Protein AF-A0A2N7XT07-F1 (afdb_monomer_lite)

Secondary structure (DSSP, 8-state):
-HHHHHHTTTPPP----EEEEEE-TTT--EEEEEETTS-EEE-S------GGG-TTTTTTT-------TTT-------------

Structure (mmCIF, N/CA/C/O backbone):
data_AF-A0A2N7XT07-F1
#
_entry.id   AF-A0A2N7XT07-F1
#
loop_
_atom_site.group_PDB
_atom_site.id
_atom_site.type_symbol
_atom_site.label_atom_id
_atom_site.label_alt_id
_atom_site.label_comp_id
_atom_site.label_asym_id
_atom_site.label_entity_id
_atom_site.label_seq_id
_atom_site.pdbx_PDB_ins_code
_atom_site.Cartn_x
_atom_site.Cartn_y
_atom_site.Cartn_z
_atom_site.occupancy
_atom_site.B_iso_or_equiv
_atom_site.auth_seq_id
_atom_site.auth_comp_id
_atom_site.auth_asym_id
_atom_site.auth_atom_id
_atom_site.pdbx_PDB_model_num
ATOM 1 N N . PHE A 1 1 ? -6.729 -8.075 -17.334 1.00 96.00 1 PHE A N 1
ATOM 2 C CA . PHE A 1 1 ? -6.992 -9.514 -17.140 1.00 96.00 1 PHE A CA 1
ATOM 3 C C . PHE A 1 1 ? -7.249 -9.861 -15.671 1.00 96.00 1 PHE A C 1
ATOM 5 O O . PHE A 1 1 ? -8.408 -10.049 -15.331 1.00 96.00 1 PHE A O 1
ATOM 12 N N . LEU A 1 2 ? -6.235 -9.872 -14.786 1.00 98.00 2 LEU A N 1
ATOM 13 C CA . LEU A 1 2 ? -6.387 -10.377 -13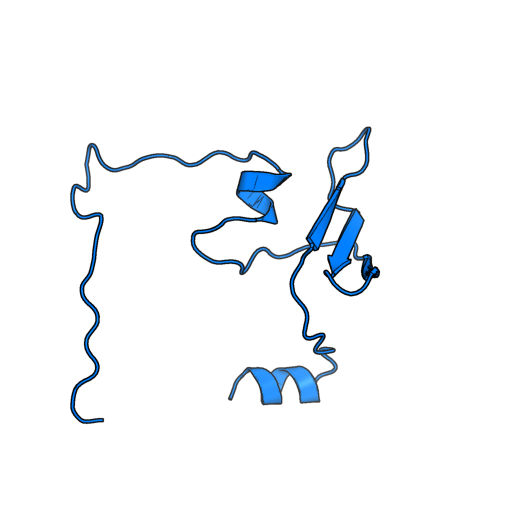.404 1.00 98.00 2 LEU A CA 1
ATOM 14 C C . LEU A 1 2 ? -7.488 -9.688 -12.581 1.00 98.00 2 LEU A C 1
ATOM 16 O O . LEU A 1 2 ? -8.183 -10.363 -11.835 1.00 98.00 2 LEU A O 1
ATOM 20 N N . ARG A 1 3 ? -7.729 -8.385 -12.787 1.00 96.88 3 ARG A N 1
ATOM 21 C CA . ARG A 1 3 ? -8.867 -7.677 -12.170 1.00 96.88 3 ARG A CA 1
ATOM 22 C C . ARG A 1 3 ? -10.203 -8.393 -12.413 1.00 96.88 3 ARG A C 1
ATOM 24 O O . ARG A 1 3 ? -10.869 -8.775 -11.463 1.00 96.88 3 ARG A O 1
ATOM 31 N N . GLN A 1 4 ? -10.556 -8.610 -13.681 1.00 97.75 4 GLN A N 1
ATOM 32 C CA . GLN A 1 4 ? -11.822 -9.249 -14.066 1.00 97.75 4 GLN A CA 1
ATOM 33 C C . GLN A 1 4 ? -11.902 -10.691 -13.552 1.00 97.75 4 GLN A C 1
ATOM 35 O O . GLN A 1 4 ? -12.959 -11.144 -13.124 1.00 97.75 4 GLN A O 1
ATOM 40 N N . PHE A 1 5 ? -10.773 -11.408 -13.571 1.00 98.38 5 PHE A N 1
ATOM 41 C CA . PHE A 1 5 ? -10.681 -12.765 -13.036 1.00 98.38 5 PHE A CA 1
ATOM 42 C C . PHE A 1 5 ? -11.008 -12.825 -11.534 1.00 98.38 5 PHE A C 1
ATOM 44 O O . PHE A 1 5 ? -11.692 -13.757 -11.102 1.00 98.38 5 PHE A O 1
ATOM 51 N N . SER A 1 6 ? -10.532 -11.849 -10.757 1.00 98.31 6 SER A N 1
ATOM 52 C CA . SER A 1 6 ? -10.742 -11.764 -9.309 1.00 98.31 6 SER A CA 1
ATOM 53 C C . SER A 1 6 ? -12.134 -11.250 -8.941 1.00 98.31 6 SER A C 1
ATOM 55 O O . SER A 1 6 ? -12.770 -11.816 -8.056 1.00 98.31 6 SER A O 1
ATOM 57 N N . GLU A 1 7 ? -12.643 -10.232 -9.642 1.00 98.19 7 GLU A N 1
ATOM 58 C CA . GLU A 1 7 ? -14.010 -9.718 -9.443 1.00 98.19 7 GLU A CA 1
ATOM 59 C C . GLU A 1 7 ? -15.050 -10.831 -9.661 1.00 98.19 7 GLU A C 1
ATOM 61 O O . GLU A 1 7 ? -15.950 -11.013 -8.845 1.00 98.19 7 GLU A O 1
ATOM 66 N N . ALA A 1 8 ? -14.860 -11.676 -10.683 1.00 98.31 8 ALA A N 1
ATOM 67 C CA . ALA A 1 8 ? -15.710 -12.845 -10.936 1.00 98.31 8 ALA A CA 1
ATOM 68 C C . ALA A 1 8 ? -15.658 -13.924 -9.830 1.00 98.31 8 ALA A C 1
ATOM 70 O O . ALA A 1 8 ? -16.480 -14.837 -9.828 1.00 98.31 8 ALA A O 1
ATOM 71 N N . ARG A 1 9 ? -14.695 -13.845 -8.905 1.00 98.44 9 ARG A N 1
ATOM 72 C CA . ARG A 1 9 ? -14.524 -14.756 -7.758 1.00 98.44 9 ARG A CA 1
ATOM 73 C C . ARG A 1 9 ? -14.912 -14.116 -6.426 1.00 98.44 9 ARG A C 1
ATOM 75 O O . ARG A 1 9 ? -14.600 -14.669 -5.378 1.00 98.44 9 ARG A O 1
ATOM 82 N N . GLY A 1 10 ? -15.598 -12.976 -6.467 1.00 98.31 10 GLY A N 1
ATOM 83 C CA . GLY A 1 10 ? -16.139 -12.324 -5.277 1.00 98.31 10 GLY A CA 1
ATOM 84 C C . GLY A 1 10 ? -15.239 -11.251 -4.670 1.00 98.31 10 GLY A C 1
ATOM 85 O O . GLY A 1 10 ? -15.548 -10.762 -3.589 1.00 98.31 10 GLY A O 1
ATOM 86 N N . VAL A 1 11 ? -14.155 -10.842 -5.342 1.00 98.25 11 VAL A N 1
ATOM 87 C CA . VAL A 1 11 ? -13.418 -9.645 -4.916 1.00 98.25 11 VAL A CA 1
ATOM 88 C C . VAL A 1 11 ? -14.254 -8.404 -5.212 1.00 98.25 11 VAL A C 1
ATOM 90 O O . VAL A 1 11 ? -14.580 -8.122 -6.365 1.00 98.25 11 VAL A O 1
ATOM 93 N N . THR A 1 12 ? -14.552 -7.626 -4.176 1.00 97.94 12 THR A N 1
ATOM 94 C CA . THR A 1 12 ? -15.219 -6.330 -4.318 1.00 97.94 12 THR A CA 1
ATOM 95 C C . THR A 1 12 ? -14.206 -5.259 -4.696 1.00 97.94 12 THR A C 1
ATOM 97 O O . THR A 1 12 ? -13.245 -5.006 -3.969 1.00 97.94 12 THR A O 1
ATOM 100 N N . ARG A 1 13 ? -14.436 -4.582 -5.823 1.00 97.31 13 ARG A N 1
ATOM 101 C CA . ARG A 1 13 ? -13.652 -3.408 -6.206 1.00 97.31 13 ARG A CA 1
ATOM 102 C C . ARG A 1 13 ? -14.259 -2.149 -5.607 1.00 97.31 13 ARG A C 1
ATOM 104 O O . ARG A 1 13 ? -15.413 -1.821 -5.868 1.00 97.31 13 ARG A O 1
ATOM 111 N N . VAL A 1 14 ? -13.432 -1.406 -4.885 1.00 97.44 14 VAL A N 1
ATOM 112 C CA . VAL A 1 14 ? -13.755 -0.066 -4.397 1.00 97.44 14 VAL A CA 1
ATOM 113 C C . VAL A 1 14 ? -12.755 0.902 -5.012 1.00 97.44 14 VAL A C 1
ATOM 115 O O . VAL A 1 14 ? -11.555 0.798 -4.775 1.00 97.44 14 VAL A O 1
ATOM 118 N N . GLU A 1 15 ? -13.236 1.828 -5.839 1.00 97.38 15 GLU A N 1
ATOM 119 C CA . GLU A 1 15 ? -12.406 2.931 -6.327 1.00 97.38 15 GLU A CA 1
ATOM 120 C C . GLU A 1 15 ? -12.496 4.116 -5.380 1.00 97.38 15 GLU A C 1
ATOM 122 O O . GLU A 1 15 ? -13.590 4.560 -5.034 1.00 97.38 15 GLU A O 1
ATOM 127 N N . GLY A 1 16 ? -11.339 4.640 -4.995 1.00 96.81 16 GLY A N 1
ATOM 128 C CA . GLY A 1 16 ? -11.219 5.829 -4.170 1.00 96.81 16 GLY A CA 1
ATOM 129 C C . GLY A 1 16 ? -9.768 6.078 -3.789 1.00 96.81 16 GLY A C 1
ATOM 130 O O . GLY A 1 16 ? -8.917 5.192 -3.876 1.00 96.81 16 GLY A O 1
ATOM 131 N N . LYS A 1 17 ? -9.476 7.309 -3.378 1.00 97.62 17 LYS A N 1
ATOM 132 C CA . LYS A 1 17 ? -8.179 7.665 -2.807 1.00 97.62 17 LYS A CA 1
ATOM 133 C C . LYS A 1 17 ? -8.258 7.481 -1.298 1.00 97.62 17 LYS A C 1
ATOM 135 O O . LYS A 1 17 ? -9.178 8.013 -0.694 1.00 97.62 17 LYS A O 1
ATOM 140 N N . ILE A 1 18 ? -7.295 6.788 -0.697 1.00 97.94 18 ILE A N 1
ATOM 141 C CA . ILE A 1 18 ? -7.175 6.738 0.766 1.00 97.94 18 ILE A CA 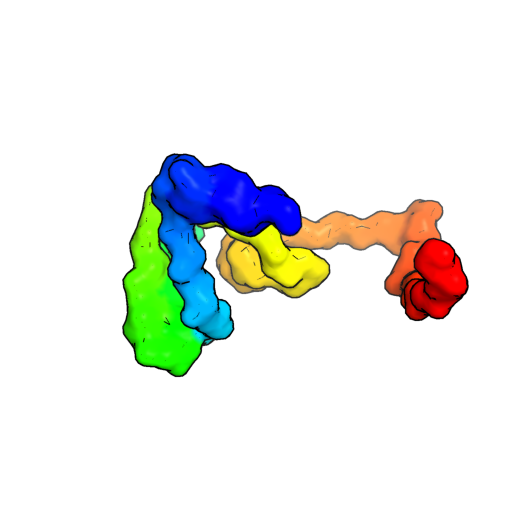1
ATOM 142 C C . ILE A 1 18 ? -6.809 8.143 1.261 1.00 97.94 18 ILE A C 1
ATOM 144 O O . ILE A 1 18 ? -5.802 8.714 0.825 1.00 97.94 18 ILE A O 1
ATOM 148 N N . GLY A 1 19 ? -7.664 8.702 2.113 1.00 97.50 19 GLY A N 1
ATOM 149 C CA . GLY A 1 19 ? -7.471 9.981 2.790 1.00 97.50 19 GLY A CA 1
ATOM 150 C C . GLY A 1 19 ? -6.774 9.808 4.137 1.00 97.50 19 GLY A C 1
ATOM 151 O O . GLY A 1 19 ? -5.817 10.528 4.409 1.00 97.50 19 GLY A O 1
ATOM 152 N N . GLN A 1 20 ? -7.200 8.820 4.928 1.00 98.19 20 GLN A N 1
ATOM 153 C CA . GLN A 1 20 ? -6.656 8.542 6.258 1.00 98.19 20 GLN A CA 1
ATOM 154 C C . GLN A 1 20 ? -6.577 7.034 6.533 1.00 98.19 20 GLN A C 1
ATOM 156 O O . GLN A 1 20 ? -7.377 6.248 6.024 1.00 98.19 20 GLN A O 1
ATOM 161 N N . VAL A 1 21 ? -5.590 6.639 7.339 1.00 98.38 21 VAL A N 1
ATOM 162 C CA . VAL A 1 21 ? -5.443 5.285 7.884 1.00 98.38 21 VAL A CA 1
ATOM 163 C C . VAL A 1 21 ? -5.679 5.367 9.388 1.00 98.38 21 VAL A C 1
ATOM 165 O O . VAL A 1 21 ? -5.111 6.235 10.050 1.00 98.38 21 VAL A O 1
ATOM 168 N N . HIS A 1 22 ? -6.534 4.496 9.914 1.00 98.31 22 HIS A N 1
ATOM 169 C CA . HIS A 1 22 ? -6.897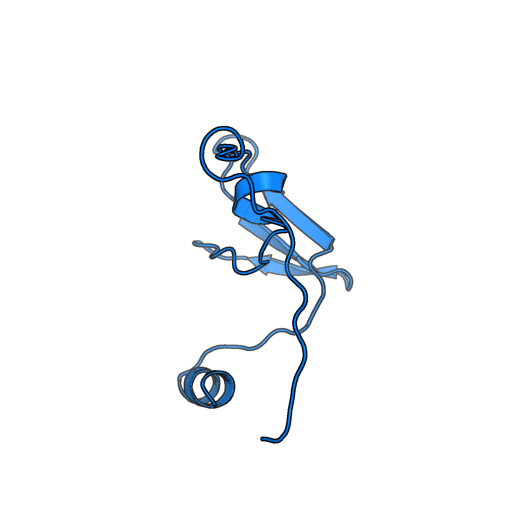 4.460 11.329 1.00 98.31 22 HIS A CA 1
ATOM 170 C C . HIS A 1 22 ? -6.178 3.299 12.012 1.00 98.31 22 HIS A C 1
ATOM 172 O O . HIS A 1 22 ? -6.320 2.152 11.584 1.00 98.31 22 HIS A O 1
ATOM 178 N N . GLN A 1 23 ? -5.405 3.608 13.056 1.00 98.12 23 GLN A N 1
ATOM 179 C CA . GLN A 1 23 ? -4.705 2.621 13.876 1.00 98.12 23 GLN A CA 1
ATOM 180 C C . GLN A 1 23 ? -5.348 2.504 15.254 1.00 98.12 23 GLN A C 1
ATOM 182 O O . GLN A 1 23 ? -5.672 3.516 15.879 1.00 98.12 23 GLN A O 1
ATOM 187 N N . HIS A 1 24 ? -5.448 1.274 15.749 1.00 97.50 24 HIS A N 1
ATOM 188 C CA . HIS A 1 24 ? -5.831 0.999 17.121 1.00 97.50 24 HIS A CA 1
ATOM 189 C C . HIS A 1 24 ? -4.794 1.643 18.062 1.00 97.50 24 HIS A C 1
ATOM 191 O O . HIS A 1 24 ? -3.601 1.342 17.949 1.00 97.50 24 HIS A O 1
ATOM 197 N N . PRO A 1 25 ? -5.209 2.480 19.029 1.00 96.25 25 PRO A N 1
ATOM 198 C CA . PRO A 1 25 ? -4.288 3.280 19.840 1.00 96.25 25 PRO A CA 1
ATOM 199 C C . PRO A 1 25 ? -3.355 2.444 20.729 1.00 96.25 25 PRO A C 1
ATOM 201 O O . PRO A 1 25 ? -2.237 2.864 21.004 1.00 96.25 25 PRO A O 1
ATOM 204 N N . GLU A 1 26 ? -3.803 1.269 21.179 1.00 97.00 26 GLU A N 1
ATOM 205 C CA . GLU A 1 26 ? -3.002 0.395 22.052 1.00 97.00 26 GLU A CA 1
ATOM 206 C C . GLU A 1 26 ? -2.132 -0.624 21.298 1.00 97.00 26 GLU A C 1
ATOM 208 O O . GLU A 1 26 ? -0.964 -0.796 21.635 1.00 97.00 26 GLU A O 1
ATOM 213 N N . THR A 1 27 ? -2.674 -1.318 20.289 1.00 97.06 27 THR A N 1
ATOM 214 C CA . THR A 1 27 ? -1.949 -2.386 19.574 1.00 97.06 27 THR A CA 1
ATOM 215 C C . THR A 1 27 ? -1.143 -1.874 18.382 1.00 97.06 27 THR A C 1
ATOM 217 O O . THR A 1 27 ? -0.224 -2.553 17.930 1.00 97.06 27 THR A O 1
ATOM 220 N N . GLY A 1 28 ? -1.494 -0.702 17.842 1.00 96.62 28 GLY A N 1
ATOM 221 C CA . GLY A 1 28 ? -0.911 -0.145 16.621 1.00 96.62 28 GLY A CA 1
ATOM 222 C C . GLY A 1 28 ? -1.405 -0.792 15.322 1.00 96.62 28 GLY A C 1
ATOM 223 O O . GLY A 1 28 ? -0.965 -0.386 14.244 1.00 96.62 28 GLY A O 1
ATOM 224 N N . PHE A 1 29 ? -2.316 -1.772 15.385 1.00 97.88 29 PHE A N 1
ATOM 225 C CA . PHE A 1 29 ? -2.878 -2.408 14.191 1.00 97.88 29 PHE A CA 1
ATOM 226 C C . PHE A 1 29 ? -3.744 -1.443 13.393 1.00 97.88 29 PHE A C 1
ATOM 228 O O . PHE A 1 29 ? -4.434 -0.603 13.957 1.00 97.88 29 PHE A O 1
ATOM 235 N N . ILE A 1 30 ? -3.727 -1.586 12.070 1.00 98.38 30 ILE A N 1
ATOM 236 C CA . ILE A 1 30 ? -4.662 -0.865 11.207 1.00 98.38 30 ILE A CA 1
ATOM 237 C C . ILE A 1 30 ? -6.041 -1.495 11.393 1.00 98.38 30 ILE A C 1
ATOM 239 O O . ILE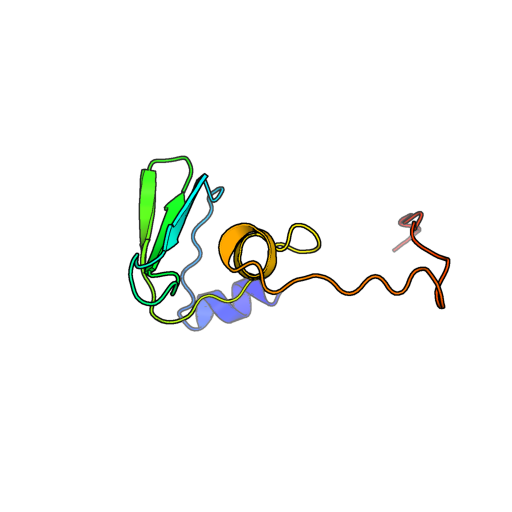 A 1 30 ? -6.175 -2.709 11.283 1.00 98.38 30 ILE A O 1
ATOM 243 N N . GLU A 1 31 ? -7.049 -0.668 11.653 1.00 98.06 31 GLU A N 1
ATOM 244 C CA . GLU A 1 31 ? -8.443 -1.104 11.813 1.00 98.06 31 GLU A CA 1
ATOM 245 C C . GLU A 1 31 ? -9.302 -0.707 10.613 1.00 98.06 31 GLU A C 1
ATOM 247 O O . GLU A 1 31 ? -10.270 -1.386 10.269 1.00 98.06 31 GLU A O 1
ATOM 252 N N . ALA A 1 32 ? -8.973 0.421 9.975 1.00 98.50 32 ALA A N 1
ATOM 253 C CA . ALA A 1 32 ? -9.742 0.927 8.850 1.00 98.50 32 ALA A CA 1
ATOM 254 C C . ALA A 1 32 ? -8.953 1.866 7.934 1.00 98.50 32 ALA A C 1
ATOM 256 O O . ALA A 1 32 ? -8.023 2.564 8.345 1.00 98.50 32 ALA A O 1
ATOM 257 N N . LEU A 1 33 ? -9.419 1.952 6.691 1.00 98.50 33 LEU A N 1
ATOM 258 C CA . LEU A 1 33 ? -9.055 2.978 5.723 1.00 98.50 33 LEU A CA 1
ATOM 259 C C . LEU A 1 33 ? -10.243 3.914 5.527 1.00 98.50 33 LEU A C 1
ATOM 261 O O . LEU A 1 33 ? -11.354 3.465 5.248 1.00 98.50 33 LEU A O 1
ATOM 265 N N . GLU A 1 34 ? -10.010 5.213 5.614 1.00 98.50 34 GLU A N 1
ATOM 266 C CA . GLU A 1 34 ? -10.989 6.222 5.232 1.00 98.50 34 GLU A CA 1
ATOM 267 C C . GLU A 1 34 ? -10.626 6.779 3.860 1.00 98.50 34 GLU A C 1
ATOM 269 O O . GLU A 1 34 ? -9.520 7.280 3.624 1.00 98.50 34 GLU A O 1
ATOM 274 N N . LEU A 1 35 ? -11.555 6.648 2.921 1.00 98.31 35 LEU A N 1
ATOM 275 C CA . LEU A 1 35 ? -11.424 7.197 1.584 1.00 98.31 35 LEU A CA 1
ATOM 276 C C . LEU A 1 35 ? -11.704 8.702 1.611 1.00 98.31 35 LEU A C 1
ATOM 278 O O . LEU A 1 35 ? -12.437 9.204 2.454 1.00 98.31 35 LEU A O 1
ATOM 282 N N . ALA A 1 36 ? -11.150 9.435 0.650 1.00 98.19 36 ALA A N 1
ATOM 283 C CA . ALA A 1 36 ? -11.280 10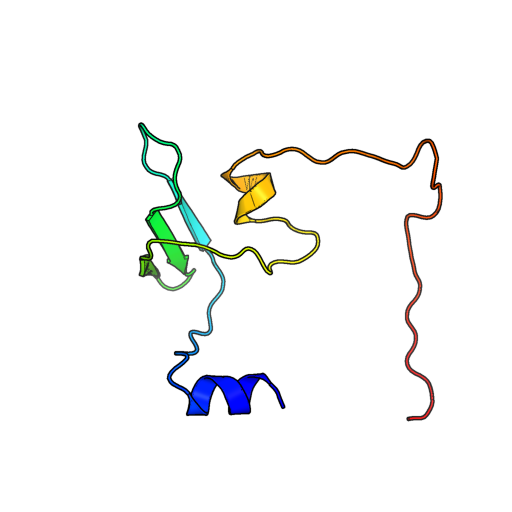.890 0.557 1.00 98.19 36 ALA A CA 1
ATOM 284 C C . ALA A 1 36 ? -12.731 11.381 0.378 1.00 98.19 36 ALA A C 1
ATOM 286 O O . ALA A 1 36 ? -12.994 12.570 0.518 1.00 98.19 36 ALA A O 1
ATOM 287 N N . ASP A 1 37 ? -13.660 10.483 0.047 1.00 97.50 37 ASP A N 1
ATOM 288 C CA . ASP A 1 37 ? -15.098 10.753 -0.021 1.00 97.50 37 ASP A CA 1
ATOM 289 C C . ASP A 1 37 ? -15.862 10.352 1.255 1.00 97.50 37 ASP A C 1
ATOM 291 O O . ASP A 1 37 ? -17.091 10.315 1.253 1.00 97.50 37 ASP A O 1
ATOM 295 N N . GLY A 1 38 ? -15.145 10.057 2.342 1.00 97.50 38 GLY A N 1
ATOM 296 C CA . GLY A 1 38 ? -15.692 9.747 3.664 1.00 97.50 38 GLY A CA 1
ATOM 297 C C . GLY A 1 38 ? -16.109 8.289 3.860 1.00 97.50 38 GLY A C 1
ATOM 298 O O . GLY A 1 38 ? -16.536 7.916 4.952 1.00 97.50 38 GLY A O 1
ATOM 299 N N . ARG A 1 39 ? -15.998 7.428 2.840 1.00 98.19 39 ARG A N 1
ATOM 300 C CA . ARG A 1 39 ? -16.279 5.994 3.009 1.00 98.19 39 ARG A CA 1
ATOM 301 C C . ARG A 1 39 ? -15.208 5.341 3.880 1.00 98.19 39 ARG A C 1
ATOM 303 O O . ARG A 1 39 ? -14.020 5.457 3.590 1.00 98.19 39 ARG A O 1
ATOM 310 N N . ARG A 1 40 ? -15.639 4.592 4.897 1.00 98.25 40 ARG A N 1
ATOM 311 C CA . ARG A 1 40 ? -14.767 3.799 5.773 1.00 98.25 40 ARG A CA 1
ATOM 312 C C . ARG A 1 40 ? -14.759 2.335 5.337 1.00 98.25 40 ARG A C 1
ATOM 314 O O . ARG A 1 40 ? -15.819 1.753 5.123 1.00 98.25 40 ARG A O 1
ATOM 321 N N . ILE A 1 41 ? -13.568 1.761 5.206 1.00 98.31 41 ILE A N 1
ATOM 322 C CA . ILE A 1 41 ? -13.331 0.360 4.856 1.00 98.31 41 ILE A CA 1
ATOM 323 C C . ILE A 1 41 ? -12.595 -0.301 6.016 1.00 98.31 41 ILE A C 1
ATOM 325 O O . ILE A 1 41 ? -11.436 0.019 6.272 1.00 98.31 41 ILE A O 1
ATOM 329 N N . GLU A 1 42 ? -13.277 -1.201 6.713 1.00 98.25 42 GLU A N 1
ATOM 330 C CA . GLU A 1 42 ? -12.728 -1.986 7.823 1.00 98.25 42 GLU A CA 1
ATOM 331 C C . GLU A 1 42 ? -12.215 -3.338 7.320 1.00 98.25 42 GLU A C 1
ATOM 333 O O . GLU A 1 42 ? -12.624 -3.819 6.258 1.00 98.25 42 GLU A O 1
ATOM 338 N N . GLY A 1 43 ? -11.311 -3.953 8.076 1.00 97.06 43 GLY A N 1
ATOM 339 C CA . GLY A 1 43 ? -10.795 -5.279 7.764 1.00 97.06 43 GLY A CA 1
ATOM 340 C C . GLY A 1 43 ? -9.842 -5.794 8.833 1.00 97.06 43 GLY A C 1
ATOM 341 O O . GLY A 1 43 ? -9.308 -5.024 9.622 1.00 97.06 43 GLY A O 1
ATOM 342 N N . ASP A 1 44 ? -9.617 -7.105 8.826 1.00 97.75 44 ASP A N 1
ATOM 343 C CA . ASP A 1 44 ? -8.720 -7.764 9.783 1.00 97.75 44 ASP A CA 1
ATOM 344 C C . ASP A 1 44 ? -7.261 -7.800 9.296 1.00 97.75 44 ASP A C 1
ATOM 346 O O . ASP A 1 44 ? -6.325 -7.927 10.083 1.00 97.75 44 ASP A O 1
ATOM 350 N N . LEU A 1 45 ? -7.059 -7.715 7.975 1.00 97.94 45 LEU A N 1
ATOM 351 C CA . LEU A 1 45 ? -5.752 -7.740 7.326 1.00 97.94 45 LEU A CA 1
ATOM 352 C C . LEU A 1 45 ? -5.711 -6.740 6.173 1.00 97.94 45 LEU A C 1
ATOM 354 O O . LEU A 1 45 ? -6.562 -6.757 5.282 1.00 97.94 45 LEU A O 1
ATOM 358 N N . PHE A 1 46 ? -4.654 -5.933 6.147 1.00 98.38 46 PHE A N 1
ATOM 359 C CA . PHE A 1 46 ? -4.399 -4.957 5.097 1.00 98.38 46 PHE A CA 1
ATOM 360 C C . PHE A 1 46 ? -3.125 -5.324 4.336 1.00 98.38 46 PHE A C 1
ATOM 362 O O . PHE A 1 46 ? -2.075 -5.551 4.933 1.00 98.38 46 PHE A O 1
ATOM 369 N N . ILE A 1 47 ? -3.218 -5.369 3.006 1.00 98.25 47 ILE A N 1
ATOM 370 C CA . ILE A 1 47 ? -2.086 -5.649 2.115 1.00 98.25 47 ILE A CA 1
ATOM 371 C C . ILE A 1 47 ? -1.693 -4.344 1.421 1.00 98.25 47 ILE A C 1
ATOM 373 O O . ILE A 1 47 ? -2.480 -3.778 0.659 1.00 98.25 47 ILE A O 1
ATOM 377 N N . ASP A 1 48 ? -0.475 -3.861 1.674 1.00 98.25 48 ASP A N 1
ATOM 378 C CA . ASP A 1 48 ? 0.018 -2.622 1.074 1.00 98.25 48 ASP A CA 1
ATOM 379 C C . ASP A 1 48 ? 0.511 -2.854 -0.361 1.00 98.25 48 ASP A C 1
ATOM 381 O O . ASP A 1 48 ? 1.579 -3.413 -0.602 1.00 98.25 48 ASP A O 1
ATOM 385 N N . CYS A 1 49 ? -0.282 -2.410 -1.335 1.00 97.44 49 CYS A N 1
ATOM 386 C CA . CYS A 1 49 ? 0.090 -2.388 -2.751 1.00 97.44 49 CYS A CA 1
ATOM 387 C C . CYS A 1 49 ? 0.229 -0.954 -3.289 1.00 97.44 49 CYS A C 1
ATOM 389 O O . CYS A 1 49 ? 0.002 -0.708 -4.474 1.00 97.44 49 CYS A O 1
ATOM 391 N N . THR A 1 50 ? 0.584 0.015 -2.438 1.00 97.44 50 THR A N 1
ATOM 392 C CA . THR A 1 50 ? 0.677 1.439 -2.818 1.00 97.44 50 THR A CA 1
ATOM 393 C C . THR A 1 50 ? 1.986 1.826 -3.518 1.00 97.44 50 THR A C 1
ATOM 395 O O . THR A 1 50 ? 2.210 2.998 -3.832 1.00 97.44 50 THR A O 1
ATOM 398 N N . GLY A 1 51 ? 2.834 0.839 -3.822 1.00 96.75 51 GLY A N 1
ATOM 399 C CA . GLY A 1 51 ? 4.119 1.021 -4.495 1.00 96.75 51 GLY A CA 1
ATOM 400 C C . GLY A 1 51 ? 5.143 1.709 -3.594 1.00 96.75 51 GLY A C 1
ATOM 401 O O . GLY A 1 51 ? 5.079 1.591 -2.374 1.00 96.75 51 GLY A O 1
ATOM 402 N N . PHE A 1 52 ? 6.061 2.477 -4.189 1.00 95.75 52 PHE A N 1
ATOM 403 C CA . PHE A 1 52 ? 7.134 3.178 -3.462 1.00 95.75 52 PHE A CA 1
ATOM 404 C C . PHE A 1 52 ? 6.653 4.120 -2.353 1.00 95.75 52 PHE A C 1
ATOM 406 O O . PHE A 1 52 ? 7.451 4.537 -1.522 1.00 95.75 52 PHE A O 1
ATOM 413 N N . ARG A 1 53 ? 5.365 4.481 -2.334 1.00 95.75 53 ARG A N 1
ATOM 414 C CA . ARG A 1 53 ? 4.796 5.299 -1.265 1.00 95.75 53 ARG A CA 1
ATOM 415 C C . ARG A 1 53 ? 4.808 4.581 0.088 1.00 95.75 53 ARG A C 1
ATOM 417 O O . ARG A 1 53 ? 4.922 5.274 1.093 1.00 95.75 53 ARG A O 1
ATOM 424 N N . GLY A 1 54 ? 4.644 3.253 0.109 1.00 96.88 54 GLY A N 1
ATOM 425 C CA . GLY A 1 54 ? 4.570 2.461 1.343 1.00 96.88 54 GLY A CA 1
ATOM 426 C C . GLY A 1 54 ? 3.569 3.030 2.354 1.00 96.88 54 GLY A C 1
ATOM 427 O O . GLY A 1 54 ? 3.919 3.257 3.507 1.00 96.88 54 GLY A O 1
ATOM 428 N N . LEU A 1 55 ? 2.353 3.367 1.913 1.00 97.75 55 LEU A N 1
ATOM 429 C CA . LEU A 1 55 ? 1.386 4.133 2.708 1.00 97.75 55 LEU A CA 1
ATOM 430 C C . LEU A 1 55 ? 1.040 3.470 4.049 1.00 97.75 55 LEU A C 1
ATOM 432 O O . LEU A 1 55 ? 0.893 4.157 5.058 1.00 97.75 55 LEU A O 1
ATOM 436 N N . LEU A 1 56 ? 0.863 2.153 4.060 1.00 98.31 56 LEU A N 1
ATOM 437 C CA . LEU A 1 56 ? 0.495 1.419 5.263 1.00 98.31 56 LEU A CA 1
ATOM 438 C C . LEU A 1 56 ? 1.753 0.967 5.996 1.00 98.31 56 LEU A C 1
ATOM 440 O O . LEU A 1 56 ? 1.919 1.269 7.171 1.00 98.31 56 LEU A O 1
ATOM 444 N N . ILE A 1 57 ? 2.659 0.275 5.306 1.00 97.94 57 ILE A N 1
ATOM 445 C CA . ILE A 1 57 ? 3.789 -0.380 5.973 1.00 97.94 57 ILE A CA 1
ATOM 446 C C . ILE A 1 57 ? 4.850 0.610 6.466 1.00 97.94 57 ILE A C 1
ATOM 448 O O . ILE A 1 57 ? 5.362 0.462 7.571 1.00 97.94 57 ILE A O 1
ATOM 452 N N . GLU A 1 58 ? 5.137 1.648 5.685 1.00 96.69 58 GLU A N 1
ATOM 453 C CA . GLU A 1 58 ? 6.181 2.615 6.017 1.00 96.69 58 GLU A CA 1
ATOM 454 C C . GLU A 1 58 ? 5.585 3.863 6.664 1.00 96.69 58 GLU A C 1
ATOM 456 O O . GLU A 1 58 ? 5.920 4.199 7.793 1.00 96.69 58 GLU A O 1
ATOM 461 N N . GLN A 1 59 ? 4.643 4.539 5.998 1.00 96.62 59 GLN A N 1
ATOM 462 C CA . GLN A 1 59 ? 4.123 5.821 6.493 1.00 96.62 59 GLN A CA 1
ATOM 463 C C . GLN A 1 59 ? 3.241 5.668 7.735 1.00 96.62 59 GLN A C 1
ATOM 465 O O . GLN A 1 59 ? 3.240 6.553 8.586 1.00 96.62 59 GLN A O 1
ATOM 470 N N . THR A 1 60 ? 2.488 4.573 7.845 1.00 97.50 60 THR A N 1
ATOM 471 C CA . THR A 1 60 ? 1.583 4.348 8.984 1.00 97.50 60 THR A CA 1
ATOM 472 C C . THR A 1 60 ? 2.254 3.496 10.060 1.00 97.50 60 THR A C 1
ATOM 474 O O . THR A 1 60 ? 2.334 3.904 11.213 1.00 97.50 60 THR A O 1
ATOM 477 N N . LEU A 1 61 ? 2.775 2.324 9.689 1.00 97.50 61 LEU A N 1
ATOM 478 C CA . LEU A 1 61 ? 3.332 1.354 10.636 1.00 97.50 61 LEU A CA 1
ATOM 479 C C . LEU A 1 61 ? 4.813 1.580 10.969 1.00 97.50 61 LEU A C 1
ATOM 481 O O . LEU A 1 61 ? 5.302 0.955 11.905 1.00 97.50 61 LEU A O 1
ATOM 485 N N . GLN A 1 62 ? 5.510 2.476 10.258 1.00 96.62 62 GLN A N 1
ATOM 486 C CA . GLN A 1 62 ? 6.905 2.843 10.536 1.00 96.62 62 GLN A CA 1
ATOM 487 C C . GLN A 1 62 ? 7.846 1.626 10.581 1.00 96.62 62 GLN A C 1
ATOM 48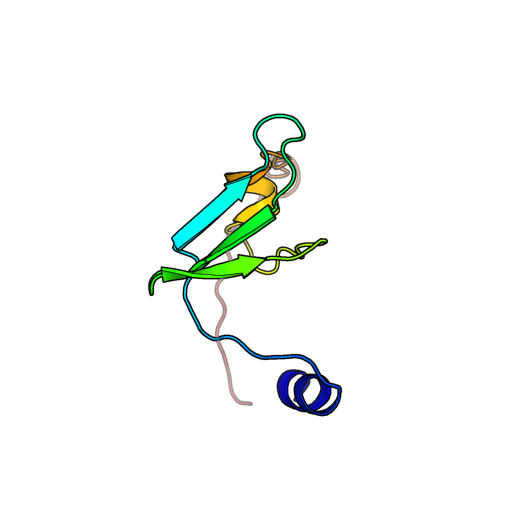9 O O . GLN A 1 62 ? 8.736 1.550 11.427 1.00 96.62 62 GLN A O 1
ATOM 494 N N . ALA A 1 63 ? 7.639 0.656 9.681 1.00 95.94 63 ALA A N 1
ATOM 495 C CA . ALA A 1 63 ? 8.450 -0.562 9.629 1.00 95.94 63 ALA A CA 1
ATOM 496 C C . ALA A 1 63 ? 9.927 -0.289 9.285 1.00 95.94 63 ALA A C 1
ATOM 498 O O . ALA A 1 63 ? 10.799 -1.080 9.648 1.00 95.94 63 ALA A O 1
ATOM 499 N N . GLY A 1 64 ? 10.203 0.840 8.634 1.00 93.69 64 GLY A N 1
ATOM 500 C CA . GLY A 1 64 ? 11.527 1.289 8.251 1.00 93.69 64 GLY A CA 1
ATOM 501 C C . GLY A 1 64 ? 11.912 0.820 6.850 1.00 93.69 64 GLY A C 1
ATOM 502 O O . GLY A 1 64 ? 11.544 -0.262 6.386 1.00 93.69 64 GLY A O 1
ATOM 503 N N . TYR A 1 65 ? 12.731 1.639 6.197 1.00 95.38 65 TYR A N 1
ATOM 504 C CA . TYR A 1 65 ? 13.341 1.341 4.910 1.00 95.38 65 TYR A CA 1
ATOM 505 C C . TYR A 1 65 ? 14.859 1.212 5.051 1.00 95.38 65 TYR A C 1
ATOM 507 O O . TYR A 1 65 ? 15.529 2.119 5.550 1.00 95.38 65 TYR A O 1
ATOM 515 N N . GLU A 1 66 ? 15.416 0.099 4.577 1.00 95.44 66 GLU A N 1
ATOM 516 C CA . GLU A 1 66 ? 16.864 -0.092 4.529 1.00 95.44 66 GLU A CA 1
ATOM 517 C C . GLU A 1 66 ? 17.429 0.464 3.217 1.00 95.44 66 GLU A C 1
ATOM 519 O O . GLU A 1 66 ? 17.134 -0.030 2.127 1.00 95.44 66 GLU A O 1
ATOM 524 N N . ASP A 1 67 ? 18.265 1.499 3.313 1.00 95.62 67 ASP A N 1
ATOM 525 C CA . ASP A 1 67 ? 18.907 2.093 2.144 1.00 95.62 67 ASP A CA 1
ATOM 526 C C . ASP A 1 67 ? 20.134 1.289 1.699 1.00 95.62 67 ASP A C 1
ATOM 528 O O . ASP A 1 67 ? 21.153 1.215 2.385 1.00 95.62 67 ASP A O 1
ATOM 532 N N . TRP A 1 68 ? 20.046 0.713 0.502 1.00 97.44 68 TRP A N 1
ATOM 533 C CA . TRP A 1 68 ? 21.118 -0.077 -0.103 1.00 97.44 68 TRP A CA 1
ATOM 534 C C . TRP A 1 68 ? 22.013 0.742 -1.043 1.00 97.44 68 TRP A C 1
ATOM 536 O O . TRP A 1 68 ? 22.873 0.172 -1.718 1.00 97.44 68 TRP A O 1
ATOM 546 N N . SER A 1 69 ? 21.869 2.073 -1.082 1.00 97.31 69 SER A N 1
ATOM 547 C CA . SER A 1 69 ? 22.636 2.958 -1.976 1.00 97.31 69 SER A CA 1
ATOM 548 C C . SER A 1 69 ? 24.156 2.853 -1.802 1.00 97.31 69 SER A C 1
ATOM 550 O O . SER A 1 69 ? 24.899 3.146 -2.737 1.00 97.31 69 SER A O 1
ATOM 552 N N . HIS A 1 70 ? 24.634 2.396 -0.638 1.00 96.56 70 HIS A N 1
ATOM 553 C CA . HIS A 1 70 ? 26.056 2.117 -0.415 1.00 96.56 70 HIS A CA 1
ATOM 554 C C . HIS A 1 70 ? 26.598 1.004 -1.330 1.00 96.56 70 HIS A C 1
ATOM 556 O O . HIS A 1 70 ? 27.739 1.083 -1.782 1.00 96.56 70 HIS A O 1
ATOM 562 N N . TRP A 1 71 ? 25.778 -0.008 -1.630 1.00 97.88 71 TRP A N 1
ATOM 563 C CA . TRP A 1 71 ? 26.155 -1.156 -2.459 1.00 97.88 71 TRP A CA 1
ATOM 564 C C . TRP A 1 71 ? 25.605 -1.066 -3.885 1.00 97.88 71 TRP A C 1
ATOM 566 O O . TRP A 1 71 ? 26.248 -1.528 -4.827 1.00 97.88 71 TRP A O 1
ATOM 576 N N . LEU A 1 72 ? 24.421 -0.472 -4.056 1.00 97.50 72 LEU A N 1
ATOM 577 C CA . LEU A 1 72 ? 23.678 -0.422 -5.315 1.00 97.50 72 LEU A CA 1
ATOM 578 C C . LEU A 1 72 ? 23.377 1.037 -5.704 1.00 97.50 72 LEU A C 1
ATOM 580 O O . LEU A 1 72 ? 22.332 1.572 -5.343 1.00 97.50 72 LEU A O 1
ATOM 584 N N . PRO A 1 73 ? 24.255 1.702 -6.478 1.00 96.06 73 PRO A N 1
ATOM 585 C CA . PRO A 1 73 ? 24.165 3.148 -6.712 1.00 96.06 73 PRO A CA 1
ATOM 586 C C . PRO A 1 73 ? 23.068 3.580 -7.703 1.00 96.06 73 PRO A C 1
ATOM 588 O O . PRO A 1 73 ? 22.815 4.773 -7.869 1.00 96.06 73 PRO A O 1
ATOM 591 N N . THR A 1 74 ? 22.427 2.646 -8.413 1.00 97.38 74 THR A N 1
ATOM 592 C CA . THR A 1 74 ? 21.416 2.979 -9.433 1.00 97.38 74 THR A CA 1
ATOM 593 C C . THR A 1 74 ? 20.059 3.229 -8.776 1.00 97.38 74 THR A C 1
ATOM 595 O O . THR A 1 74 ? 19.422 2.288 -8.317 1.00 97.38 74 THR A O 1
ATOM 598 N N . ASN A 1 75 ? 19.585 4.481 -8.775 1.00 95.94 75 ASN A N 1
ATOM 599 C CA . ASN A 1 75 ? 18.348 4.889 -8.086 1.00 95.94 75 ASN A CA 1
ATOM 600 C C . ASN A 1 75 ? 17.310 5.600 -8.977 1.00 95.94 75 ASN A C 1
ATOM 602 O O . ASN A 1 75 ? 16.323 6.146 -8.479 1.00 95.94 75 ASN A O 1
ATOM 606 N N . ARG A 1 76 ? 17.511 5.617 -10.300 1.00 96.19 76 ARG A N 1
ATOM 607 C CA . ARG A 1 76 ? 16.552 6.157 -11.276 1.00 96.19 76 ARG A CA 1
ATOM 608 C C . ARG A 1 76 ? 16.535 5.314 -12.543 1.00 96.19 76 ARG A C 1
ATOM 610 O O . ARG A 1 76 ? 17.538 4.709 -12.906 1.00 96.19 76 ARG A O 1
ATOM 617 N N . ALA A 1 77 ? 15.398 5.326 -13.231 1.00 96.56 77 ALA A N 1
ATOM 618 C CA . ALA A 1 77 ? 15.208 4.645 -14.503 1.00 96.56 77 ALA A CA 1
ATOM 619 C C . ALA A 1 77 ? 14.448 5.546 -15.484 1.00 96.56 77 ALA A C 1
ATOM 621 O O . ALA A 1 77 ? 13.561 6.301 -15.084 1.00 96.56 77 ALA A O 1
ATOM 622 N N . LEU A 1 78 ? 14.781 5.435 -16.770 1.00 96.62 78 LEU A N 1
ATOM 623 C CA . LEU A 1 78 ? 13.995 5.994 -17.864 1.00 96.62 78 LEU A CA 1
ATOM 624 C C . LEU A 1 78 ? 13.244 4.847 -18.539 1.00 96.62 78 LEU A C 1
ATOM 626 O O . LEU A 1 78 ? 13.860 3.987 -19.165 1.00 96.62 78 LEU A O 1
ATOM 630 N N . ALA A 1 79 ? 11.921 4.833 -18.408 1.00 95.56 79 ALA A N 1
ATOM 631 C CA . ALA A 1 79 ? 11.076 3.869 -19.098 1.00 95.56 79 ALA A CA 1
ATOM 632 C C . ALA A 1 79 ? 10.518 4.498 -20.381 1.00 95.56 79 ALA A C 1
ATOM 634 O O . ALA A 1 79 ? 9.913 5.568 -20.333 1.00 95.56 79 ALA A O 1
ATOM 635 N N . VAL A 1 80 ? 10.704 3.829 -21.521 1.00 95.94 80 VAL A N 1
ATOM 636 C CA . VAL A 1 80 ? 10.113 4.217 -22.809 1.00 95.94 80 VAL A CA 1
ATOM 637 C C . VAL A 1 80 ? 9.415 3.011 -23.417 1.00 95.94 80 VAL A C 1
ATOM 639 O O . VAL A 1 80 ? 9.994 1.931 -23.533 1.00 95.94 80 VAL A O 1
ATOM 642 N N . GLN A 1 81 ? 8.162 3.204 -23.817 1.00 95.56 81 GLN A N 1
ATOM 643 C CA . GLN A 1 81 ? 7.457 2.229 -24.632 1.00 95.56 81 GLN A CA 1
ATOM 644 C C . GLN A 1 81 ? 7.909 2.382 -26.087 1.00 95.56 81 GLN A C 1
ATOM 646 O O . GLN A 1 81 ? 7.917 3.487 -26.629 1.00 95.56 81 GLN A O 1
ATOM 651 N N . THR A 1 82 ? 8.277 1.272 -26.721 1.00 93.50 82 THR A N 1
ATOM 652 C CA . THR A 1 82 ? 8.557 1.220 -28.164 1.00 93.50 82 THR A CA 1
ATOM 653 C C . THR A 1 82 ? 7.426 0.476 -28.880 1.00 93.50 82 THR A C 1
ATOM 655 O O . THR A 1 82 ? 6.349 0.308 -28.303 1.00 93.50 82 THR A O 1
ATOM 658 N N . LYS A 1 83 ? 7.610 0.087 -30.150 1.00 83.88 83 LYS A N 1
ATOM 659 C CA . LYS A 1 83 ? 6.579 -0.673 -30.874 1.00 83.88 83 LYS A CA 1
ATOM 660 C C . LYS A 1 83 ? 6.187 -1.914 -30.065 1.00 83.88 83 LYS A C 1
ATOM 662 O O . LYS A 1 83 ? 7.063 -2.607 -29.553 1.00 83.88 83 LYS A O 1
ATOM 667 N N . ALA A 1 84 ? 4.877 -2.112 -29.939 1.00 70.00 84 ALA A N 1
ATOM 668 C CA . ALA A 1 84 ? 4.290 -3.286 -29.306 1.00 70.00 84 ALA A CA 1
ATOM 669 C C . ALA A 1 84 ? 4.568 -4.553 -30.121 1.00 70.00 84 ALA A C 1
ATOM 671 O O . ALA A 1 84 ? 4.658 -4.433 -31.368 1.00 70.00 84 ALA A O 1
#

pLDDT: mean 96.8, std 3.45, range [70.0, 98.5]

Sequence (84 aa):
FLRQFSEARGVTRVEGKIGQVHQHPETGFIEALELADGRRIEGDLFIDCTGFRGLLIEQTLQAGYEDWSHWLPTNRALAVQTKA

Radius of gyration: 17.27 Å; chains: 1; bounding box: 42×26×53 Å

Foldseek 3Di:
DVVVVVVVVPDDDDDFAFPDWDADPPPLDTAWTQGPVGDIDGDDDDDDPVPPVCVPVCVRVVVDDDDPCVPPVDDDDDDDDDDD